Protein AF-A0A1L7RGM0-F1 (afdb_monomer)

Structure (mmCIF, N/CA/C/O backbone):
data_AF-A0A1L7RGM0-F1
#
_entry.id   AF-A0A1L7RGM0-F1
#
loop_
_atom_site.group_PDB
_atom_site.id
_atom_site.type_symbol
_atom_site.label_atom_id
_atom_site.label_alt_id
_atom_site.label_comp_id
_atom_site.label_asym_id
_atom_site.label_entity_id
_atom_site.label_seq_id
_atom_site.pdbx_PDB_ins_code
_atom_site.Cartn_x
_atom_site.Cartn_y
_atom_site.Cartn_z
_atom_site.occupancy
_atom_site.B_iso_or_equiv
_atom_site.auth_seq_id
_atom_site.auth_comp_id
_atom_site.auth_asym_id
_atom_site.auth_atom_id
_atom_site.pdbx_PDB_model_num
ATOM 1 N N . MET A 1 1 ? -17.877 -11.112 6.182 1.00 76.31 1 MET A N 1
ATOM 2 C CA . MET A 1 1 ? -16.805 -10.359 6.863 1.00 76.31 1 MET A CA 1
ATOM 3 C C . MET A 1 1 ? -17.292 -10.094 8.276 1.00 76.31 1 MET A C 1
ATOM 5 O O . MET A 1 1 ? -18.460 -9.735 8.370 1.00 76.31 1 MET A O 1
ATOM 9 N N . PRO A 1 2 ? -16.505 -10.369 9.332 1.00 84.12 2 PRO A N 1
ATOM 10 C CA . PRO A 1 2 ? -16.944 -10.123 10.705 1.00 84.12 2 PRO A CA 1
ATOM 11 C C . PRO A 1 2 ? -17.279 -8.647 10.933 1.00 84.12 2 PRO A C 1
ATOM 13 O O . PRO A 1 2 ? -16.732 -7.774 10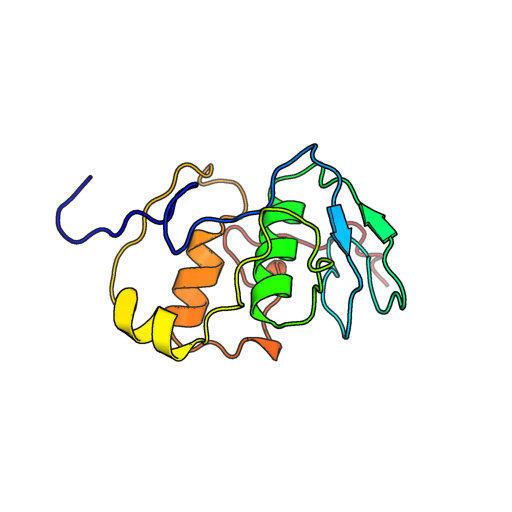.253 1.00 84.12 2 PRO A O 1
ATOM 16 N N . ASP A 1 3 ? -18.167 -8.382 11.888 1.00 86.31 3 ASP A N 1
ATOM 17 C CA . ASP A 1 3 ? -18.561 -7.021 12.244 1.00 86.31 3 ASP A CA 1
ATOM 18 C C . ASP A 1 3 ? -17.352 -6.212 12.732 1.00 86.31 3 ASP A C 1
ATOM 20 O O . ASP A 1 3 ? -16.504 -6.707 13.470 1.00 86.31 3 ASP A O 1
ATOM 24 N N . GLY A 1 4 ? -17.269 -4.953 12.297 1.00 84.62 4 GLY A N 1
ATOM 25 C CA . GLY A 1 4 ? -16.197 -4.029 12.680 1.00 84.62 4 GLY A CA 1
ATOM 26 C C . GLY A 1 4 ? -14.925 -4.097 11.826 1.00 84.62 4 GLY A C 1
ATOM 27 O O . GLY A 1 4 ? -14.149 -3.140 11.854 1.00 84.62 4 GLY A O 1
ATOM 28 N N . VAL A 1 5 ? -14.738 -5.146 11.015 1.00 95.25 5 VAL A N 1
ATOM 29 C CA . VAL A 1 5 ? -13.579 -5.258 10.116 1.00 95.25 5 VAL A CA 1
ATOM 30 C C . VAL A 1 5 ? -13.773 -4.350 8.896 1.00 95.25 5 VAL A C 1
ATOM 32 O O . VAL A 1 5 ? -14.832 -4.350 8.263 1.00 95.25 5 VAL A O 1
ATOM 35 N N . VAL A 1 6 ? -12.737 -3.600 8.515 1.00 96.62 6 VAL A N 1
ATOM 36 C CA . VAL A 1 6 ? -12.762 -2.711 7.344 1.00 96.62 6 VAL A CA 1
ATOM 37 C C . VAL A 1 6 ? -12.169 -3.404 6.123 1.00 96.62 6 VAL A C 1
ATOM 39 O O . VAL A 1 6 ? -11.031 -3.874 6.135 1.00 96.62 6 VAL A O 1
ATOM 42 N N . TYR A 1 7 ? -12.928 -3.444 5.028 1.00 96.06 7 TYR A N 1
ATOM 43 C CA . TYR A 1 7 ? -12.425 -3.953 3.755 1.00 96.06 7 TYR A CA 1
ATOM 44 C C . TYR A 1 7 ? -11.521 -2.925 3.068 1.00 96.06 7 TYR A C 1
ATOM 46 O O . TYR A 1 7 ? -11.958 -1.829 2.714 1.00 96.06 7 TYR A O 1
ATOM 54 N N . VAL A 1 8 ? -10.268 -3.315 2.829 1.00 96.50 8 VAL A N 1
ATOM 55 C CA . VAL A 1 8 ? -9.227 -2.482 2.205 1.00 96.50 8 VAL A CA 1
ATOM 56 C C . VAL A 1 8 ? -8.692 -3.099 0.912 1.00 96.50 8 VAL A C 1
ATOM 58 O O . VAL A 1 8 ? -7.600 -2.772 0.462 1.00 96.50 8 VAL A O 1
ATOM 61 N N . GLY A 1 9 ? -9.425 -4.026 0.291 1.00 94.19 9 GLY A N 1
ATOM 62 C CA . GLY A 1 9 ? -9.002 -4.658 -0.9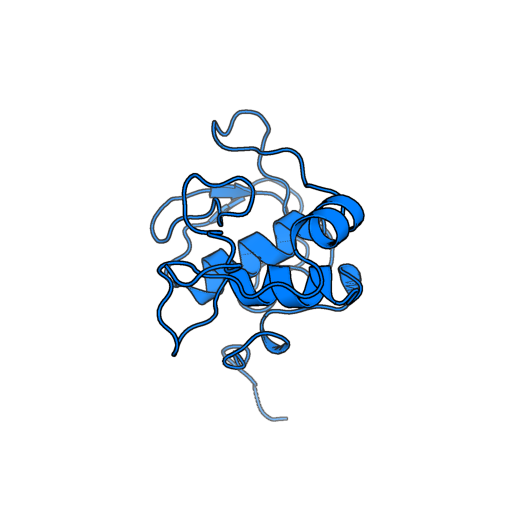61 1.00 94.19 9 GLY A CA 1
ATOM 63 C C . GLY A 1 9 ? -9.088 -3.738 -2.187 1.00 94.19 9 GLY A C 1
ATOM 64 O O . GLY A 1 9 ? -9.459 -2.562 -2.105 1.00 94.19 9 GLY A O 1
ATOM 65 N N . ARG A 1 10 ? -8.741 -4.285 -3.359 1.00 89.69 10 ARG A N 1
ATOM 66 C CA . ARG A 1 10 ? -8.750 -3.564 -4.645 1.00 89.69 10 ARG A CA 1
ATOM 67 C C . ARG A 1 10 ? -10.119 -2.920 -4.909 1.00 89.69 10 ARG A C 1
ATOM 69 O O . ARG A 1 10 ? -11.153 -3.531 -4.659 1.00 89.69 10 ARG A O 1
ATOM 76 N N . GLY A 1 11 ? -10.113 -1.680 -5.403 1.00 87.00 11 GLY A N 1
ATOM 77 C CA . GLY A 1 11 ? -11.325 -0.884 -5.647 1.00 87.00 11 GLY A CA 1
ATOM 78 C C . GLY A 1 11 ? -11.821 -0.077 -4.440 1.00 87.00 11 GLY A C 1
ATOM 79 O O . GLY A 1 11 ? -12.552 0.888 -4.633 1.00 87.00 11 GLY A O 1
ATOM 80 N N . SER A 1 12 ? -11.373 -0.389 -3.217 1.00 92.25 12 SER A N 1
ATOM 81 C CA . SER A 1 12 ? -11.680 0.422 -2.030 1.00 92.25 12 SER A CA 1
ATOM 82 C C . SER A 1 12 ? -10.882 1.736 -1.997 1.00 92.25 12 SER A C 1
ATOM 84 O O . SER A 1 12 ? -9.947 1.938 -2.785 1.00 92.25 12 SER A O 1
ATOM 86 N N . ARG A 1 13 ? -11.217 2.619 -1.045 1.00 90.81 13 ARG A N 1
ATOM 87 C CA . ARG A 1 13 ? -10.450 3.840 -0.734 1.00 90.81 13 ARG A CA 1
ATOM 88 C C . ARG A 1 13 ? -8.982 3.532 -0.412 1.00 90.81 13 ARG A C 1
ATOM 90 O O . ARG A 1 13 ? -8.108 4.279 -0.839 1.00 90.81 13 ARG A O 1
ATOM 97 N N . TRP A 1 14 ? -8.732 2.411 0.264 1.00 93.88 14 TRP A N 1
ATOM 98 C CA . TRP A 1 14 ? -7.436 2.032 0.837 1.00 93.88 14 TRP A CA 1
ATOM 99 C C . TRP A 1 14 ? -6.751 0.861 0.116 1.00 93.88 14 TRP A C 1
ATOM 101 O O . TRP A 1 14 ? -5.789 0.292 0.621 1.00 93.88 14 TRP A O 1
ATOM 111 N N . GLY A 1 15 ? -7.256 0.461 -1.051 1.00 93.44 15 GLY A N 1
ATOM 112 C CA . GLY A 1 15 ? -6.685 -0.643 -1.817 1.00 93.44 15 GLY A CA 1
ATOM 113 C C . GLY A 1 15 ? -5.369 -0.282 -2.493 1.00 93.44 15 GLY A C 1
ATOM 114 O O . GLY A 1 15 ? -5.236 0.809 -3.049 1.00 93.44 15 GLY A O 1
ATOM 115 N N . ASN A 1 16 ? -4.438 -1.238 -2.533 1.00 93.12 16 ASN A N 1
ATOM 116 C CA . ASN A 1 16 ? -3.219 -1.109 -3.323 1.00 93.12 16 ASN A CA 1
ATOM 117 C C . ASN A 1 16 ? -3.550 -0.943 -4.820 1.00 93.12 16 ASN A C 1
ATOM 119 O O . ASN A 1 16 ? -4.199 -1.793 -5.440 1.00 93.12 16 ASN A O 1
ATOM 123 N N . GLN A 1 17 ? -3.110 0.175 -5.398 1.00 89.75 17 GLN A N 1
ATOM 124 C CA . GLN A 1 17 ? -3.330 0.516 -6.806 1.00 89.75 17 GLN A CA 1
ATOM 125 C C . GLN A 1 17 ? -2.377 -0.210 -7.766 1.00 89.75 17 GLN A C 1
ATOM 127 O O . GLN A 1 17 ? -2.685 -0.339 -8.953 1.00 89.75 17 GLN A O 1
ATOM 132 N N . PHE A 1 18 ? -1.253 -0.721 -7.265 1.00 90.88 18 PHE A N 1
ATOM 133 C CA . PHE A 1 18 ? -0.243 -1.396 -8.068 1.00 90.88 18 PHE A CA 1
ATOM 134 C C . PHE A 1 18 ? -0.644 -2.855 -8.372 1.00 90.88 18 PHE A C 1
ATOM 136 O O . PHE A 1 18 ? -1.429 -3.488 -7.650 1.00 90.88 18 PHE A O 1
ATOM 143 N N . ILE A 1 19 ? -0.201 -3.363 -9.524 1.00 91.31 19 ILE A N 1
ATOM 144 C CA . ILE A 1 19 ? -0.606 -4.649 -10.107 1.00 91.31 19 ILE A CA 1
ATOM 145 C C . ILE A 1 19 ? 0.640 -5.360 -10.627 1.00 91.31 19 ILE A C 1
ATOM 147 O O . ILE A 1 19 ? 1.354 -4.812 -11.462 1.00 91.31 19 ILE A O 1
ATOM 151 N N . VAL A 1 20 ? 0.850 -6.597 -10.176 1.00 92.44 20 VAL A N 1
ATOM 152 C CA . VAL A 1 20 ? 1.901 -7.484 -10.690 1.00 92.44 20 VAL A CA 1
ATOM 153 C C . VAL A 1 20 ? 1.722 -7.687 -12.196 1.00 92.44 20 VAL A C 1
ATOM 155 O O . VAL A 1 20 ? 0.614 -7.939 -12.669 1.00 92.44 20 VAL A O 1
ATOM 158 N N . GLY A 1 21 ? 2.805 -7.557 -12.957 1.00 92.81 21 GLY A N 1
ATOM 159 C CA . GLY A 1 21 ? 2.825 -7.710 -14.412 1.00 92.81 21 GLY A CA 1
ATOM 160 C C . GLY A 1 21 ? 2.363 -6.479 -15.200 1.00 92.81 21 GLY A C 1
ATOM 161 O O . GLY A 1 21 ? 2.414 -6.502 -16.428 1.00 92.81 21 GLY A O 1
ATOM 162 N N . ARG A 1 22 ? 1.934 -5.392 -14.542 1.00 91.00 22 ARG A N 1
ATOM 163 C CA . ARG A 1 22 ? 1.614 -4.125 -15.218 1.00 91.00 22 ARG A CA 1
ATOM 164 C C . ARG A 1 22 ? 2.822 -3.196 -15.199 1.00 91.00 22 ARG A C 1
ATOM 166 O O . ARG A 1 22 ? 3.334 -2.892 -14.135 1.00 91.00 22 ARG A O 1
ATOM 173 N N . THR A 1 23 ? 3.227 -2.685 -16.356 1.00 89.50 23 THR A N 1
ATOM 174 C CA . THR A 1 23 ? 4.282 -1.667 -16.425 1.00 89.50 23 THR A CA 1
ATOM 175 C C . THR A 1 23 ? 3.768 -0.317 -15.933 1.00 89.50 23 THR A C 1
ATOM 177 O O . THR A 1 23 ? 2.708 0.136 -16.368 1.00 89.50 23 THR A O 1
ATOM 180 N N . TYR A 1 24 ? 4.544 0.317 -15.058 1.00 85.75 24 TYR A N 1
ATOM 181 C CA . TYR A 1 24 ? 4.331 1.671 -14.558 1.00 85.75 24 TYR A CA 1
ATOM 182 C C . TYR A 1 24 ? 5.511 2.549 -14.948 1.00 85.75 24 TYR A C 1
ATOM 184 O O . TYR A 1 24 ? 6.657 2.093 -14.923 1.00 85.75 24 TYR A O 1
ATOM 192 N N . MET A 1 25 ? 5.234 3.810 -15.268 1.00 84.19 25 MET A N 1
ATOM 193 C CA . MET A 1 25 ? 6.273 4.832 -15.343 1.00 84.19 25 MET A CA 1
ATOM 194 C C . MET A 1 25 ? 6.340 5.533 -13.991 1.00 84.19 25 MET A C 1
ATOM 196 O O . MET A 1 25 ? 5.339 6.063 -13.522 1.00 84.19 25 MET A O 1
ATOM 200 N N . PHE A 1 26 ? 7.501 5.577 -13.347 1.00 77.50 26 PHE A N 1
ATOM 201 C CA . PHE A 1 26 ? 7.657 6.405 -12.151 1.00 77.50 26 PHE A CA 1
ATOM 202 C C . PHE A 1 26 ? 9.055 6.994 -12.032 1.00 77.50 26 PHE A C 1
ATOM 204 O O . PHE A 1 26 ? 10.020 6.483 -12.601 1.00 77.50 26 PHE A O 1
ATOM 211 N N . SER A 1 27 ? 9.135 8.092 -11.287 1.00 75.50 27 SER A N 1
ATOM 212 C CA . SER A 1 27 ? 10.382 8.643 -10.756 1.00 75.50 27 SER A CA 1
ATOM 213 C C . SER A 1 27 ? 10.452 8.330 -9.265 1.00 75.50 27 SER A C 1
ATOM 215 O O . SER A 1 27 ? 9.416 8.388 -8.589 1.00 75.50 27 SER A O 1
ATOM 217 N N . THR A 1 28 ? 11.650 8.052 -8.746 1.00 72.31 28 THR A N 1
ATOM 218 C CA . THR A 1 28 ? 11.861 7.921 -7.301 1.00 72.31 28 THR A CA 1
ATOM 219 C C . THR A 1 28 ? 12.641 9.094 -6.730 1.00 72.31 28 THR A C 1
ATOM 221 O O . THR A 1 28 ? 13.598 9.590 -7.322 1.00 72.31 28 THR A O 1
ATOM 224 N N . PHE A 1 29 ? 12.229 9.537 -5.547 1.00 67.12 29 PHE A N 1
ATOM 225 C CA . PHE A 1 29 ? 12.950 10.518 -4.746 1.00 67.12 29 PHE A CA 1
ATOM 226 C C . PHE A 1 29 ? 13.298 9.872 -3.397 1.00 67.12 29 PHE A C 1
ATOM 228 O O . PHE A 1 29 ? 12.465 9.204 -2.793 1.00 67.12 29 PHE A O 1
ATOM 235 N N . GLY A 1 30 ? 14.535 10.031 -2.917 1.00 62.22 30 GLY A N 1
ATOM 236 C CA . GLY A 1 30 ? 14.964 9.473 -1.625 1.00 62.22 30 GLY A CA 1
ATOM 237 C C . GLY A 1 30 ? 15.403 7.998 -1.657 1.00 62.22 30 GLY A C 1
ATOM 238 O O . GLY A 1 30 ? 15.924 7.521 -2.664 1.00 62.22 30 GLY A O 1
ATOM 239 N N . ARG A 1 31 ? 15.264 7.304 -0.512 1.00 58.16 31 ARG A N 1
ATOM 240 C CA . ARG A 1 31 ? 15.691 5.900 -0.293 1.00 58.16 31 ARG A CA 1
ATOM 241 C C . ARG A 1 31 ? 14.612 4.851 -0.606 1.00 58.16 31 ARG A C 1
ATOM 243 O O . ARG A 1 31 ? 14.840 3.679 -0.342 1.00 58.16 31 ARG A O 1
ATOM 250 N N . ALA A 1 32 ? 13.440 5.245 -1.103 1.00 55.88 32 ALA A N 1
ATOM 251 C CA . ALA A 1 32 ? 12.384 4.276 -1.392 1.00 55.88 32 ALA A CA 1
ATOM 252 C C . ALA A 1 32 ? 12.778 3.323 -2.526 1.00 55.88 32 ALA A C 1
ATOM 254 O O . ALA A 1 32 ? 13.506 3.728 -3.433 1.00 55.88 32 ALA A O 1
ATOM 255 N N . LEU A 1 33 ? 12.211 2.113 -2.492 1.00 63.34 33 LEU A N 1
ATOM 256 C CA . LEU A 1 33 ? 12.470 1.006 -3.419 1.00 63.34 33 LEU A CA 1
ATOM 257 C C . LEU A 1 33 ? 13.815 0.299 -3.193 1.00 63.34 33 LEU A C 1
ATOM 259 O O . LEU A 1 33 ? 14.541 0.032 -4.148 1.00 63.34 33 LEU A O 1
ATOM 263 N N . GLU A 1 34 ? 14.167 0.022 -1.937 1.00 67.44 34 GLU A N 1
ATOM 264 C CA . GLU A 1 34 ? 15.382 -0.730 -1.600 1.00 67.44 34 GLU A CA 1
ATOM 265 C C . GLU A 1 34 ? 15.268 -2.192 -2.050 1.00 67.44 34 GLU A C 1
ATOM 267 O O . GLU A 1 34 ? 16.212 -2.707 -2.645 1.00 67.44 34 GLU A O 1
ATOM 272 N N . HIS A 1 35 ? 14.098 -2.822 -1.879 1.00 68.06 35 HIS A N 1
ATOM 273 C CA . HIS A 1 35 ? 13.847 -4.185 -2.356 1.00 68.06 35 HIS A CA 1
ATOM 274 C C . HIS A 1 35 ? 13.800 -4.248 -3.890 1.00 68.06 35 HIS A C 1
ATOM 276 O O . HIS A 1 35 ? 14.459 -5.089 -4.494 1.00 68.06 35 HIS A O 1
ATOM 282 N N . ILE A 1 36 ? 13.116 -3.303 -4.540 1.00 68.94 36 ILE A N 1
ATOM 283 C CA . ILE A 1 36 ? 13.100 -3.175 -6.007 1.00 68.94 36 ILE A CA 1
ATOM 284 C C . ILE A 1 36 ? 14.456 -2.662 -6.567 1.00 68.94 36 ILE A C 1
ATOM 286 O O . ILE A 1 36 ? 14.685 -2.674 -7.778 1.00 68.94 36 ILE A O 1
ATOM 290 N N . GLY A 1 37 ? 15.392 -2.220 -5.718 1.00 66.88 37 GLY A N 1
ATOM 291 C CA . GLY A 1 37 ? 16.722 -1.738 -6.116 1.00 66.88 37 GLY A CA 1
ATOM 292 C C . GLY A 1 37 ? 16.734 -0.384 -6.848 1.00 66.88 37 GLY A C 1
ATOM 293 O O . GLY A 1 37 ? 17.749 0.000 -7.434 1.00 66.88 37 GLY A O 1
ATOM 294 N N . PHE A 1 38 ? 15.632 0.370 -6.815 1.00 64.31 38 PHE A N 1
ATOM 295 C CA . PHE A 1 38 ? 15.420 1.618 -7.565 1.00 64.31 38 PHE A CA 1
ATOM 296 C C . PHE A 1 38 ? 15.712 2.877 -6.726 1.00 64.31 38 PHE A C 1
ATOM 298 O O . PHE A 1 38 ? 14.874 3.770 -6.562 1.00 64.31 38 PHE A O 1
ATOM 305 N N . HIS A 1 39 ? 16.936 2.988 -6.214 1.00 62.12 39 HIS A N 1
ATOM 306 C CA . HIS A 1 39 ? 17.364 4.155 -5.442 1.00 62.12 39 HIS A CA 1
ATOM 307 C C . HIS A 1 39 ? 17.748 5.342 -6.350 1.00 62.12 39 HIS A C 1
ATOM 309 O O . HIS A 1 39 ? 18.489 5.189 -7.319 1.00 62.12 39 HIS A O 1
ATOM 315 N N . GLN A 1 40 ? 17.272 6.545 -6.003 1.00 62.31 40 GLN A N 1
ATOM 316 C CA . GLN A 1 40 ? 17.737 7.834 -6.551 1.00 62.31 40 GLN A CA 1
ATOM 317 C C . GLN A 1 40 ? 17.713 7.979 -8.088 1.00 62.31 40 GLN A C 1
ATOM 319 O O . GLN A 1 40 ? 18.604 8.599 -8.676 1.00 62.31 40 GLN A O 1
ATOM 324 N N . GLN A 1 41 ? 16.686 7.458 -8.764 1.00 65.12 41 GLN A N 1
ATOM 325 C CA . GLN A 1 41 ? 16.561 7.629 -10.213 1.00 65.12 41 GLN A CA 1
ATOM 326 C C . GLN A 1 41 ? 15.748 8.877 -10.574 1.00 65.12 41 GLN A C 1
ATOM 328 O O . GLN A 1 41 ? 14.523 8.917 -10.456 1.00 65.12 41 GLN A O 1
ATOM 333 N N . ILE A 1 42 ? 16.451 9.896 -11.075 1.00 65.44 42 ILE A N 1
ATOM 334 C CA . ILE A 1 42 ? 15.836 11.116 -11.601 1.00 65.44 42 ILE A CA 1
ATOM 335 C C . ILE A 1 42 ? 15.347 10.858 -13.035 1.00 65.44 42 ILE A C 1
ATOM 337 O O . ILE A 1 42 ? 16.147 10.656 -13.949 1.00 65.44 42 ILE A O 1
ATOM 341 N N . GLY A 1 43 ? 14.027 10.915 -13.228 1.00 68.31 43 GLY A N 1
ATOM 342 C CA . GLY A 1 43 ? 13.353 10.796 -14.525 1.00 68.31 43 GLY A CA 1
ATOM 343 C C . GLY A 1 43 ? 12.485 9.532 -14.634 1.00 68.31 43 GLY A C 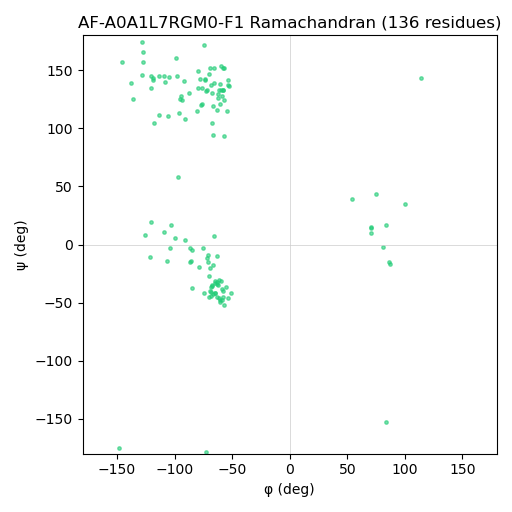1
ATOM 344 O O . GLY A 1 43 ? 12.892 8.491 -14.120 1.00 68.31 43 GLY A O 1
ATOM 345 N N . PRO A 1 44 ? 11.316 9.581 -15.312 1.00 75.94 44 PRO A N 1
ATOM 346 C CA . PRO A 1 44 ? 10.404 8.441 -15.362 1.00 75.94 44 PRO A CA 1
ATOM 347 C C . PRO A 1 44 ? 11.044 7.231 -16.047 1.00 75.94 44 PRO A C 1
ATOM 349 O O . PRO A 1 44 ? 11.488 7.326 -17.197 1.00 75.94 44 PRO A O 1
ATOM 352 N N . ARG A 1 45 ? 11.049 6.079 -15.375 1.00 80.06 45 ARG A N 1
ATOM 353 C CA . ARG A 1 45 ? 11.505 4.803 -15.939 1.00 80.06 45 ARG A CA 1
ATOM 354 C C . ARG A 1 45 ? 10.386 3.767 -15.913 1.00 80.06 45 ARG A C 1
ATOM 356 O O . ARG A 1 45 ? 9.592 3.772 -14.972 1.00 80.06 45 ARG A O 1
ATOM 363 N N . PRO A 1 46 ? 10.317 2.891 -16.931 1.00 85.56 46 PRO A N 1
ATOM 364 C CA . PRO A 1 46 ? 9.393 1.777 -16.901 1.00 85.56 46 PRO A CA 1
ATOM 365 C C . PRO A 1 46 ? 9.877 0.745 -15.884 1.00 85.56 46 PRO A C 1
ATOM 367 O O . PRO A 1 46 ? 11.040 0.341 -15.902 1.00 85.56 46 PRO A O 1
ATOM 370 N N . PHE A 1 47 ? 8.963 0.274 -15.050 1.00 86.12 47 PHE A N 1
ATOM 371 C CA . PHE A 1 47 ? 9.171 -0.880 -14.189 1.00 86.12 47 PHE A CA 1
ATOM 372 C C . PHE A 1 47 ? 7.916 -1.746 -14.198 1.00 86.12 47 PHE A C 1
ATOM 374 O O . PHE A 1 47 ? 6.791 -1.240 -14.174 1.00 86.12 47 PHE A O 1
ATOM 381 N N . THR A 1 48 ? 8.116 -3.057 -14.245 1.00 90.75 48 THR A N 1
ATOM 382 C CA . THR A 1 48 ? 7.041 -4.044 -14.199 1.00 90.75 48 THR A CA 1
ATOM 383 C C . THR A 1 48 ? 7.258 -4.887 -12.946 1.00 90.75 48 THR A C 1
ATOM 385 O O . THR A 1 48 ? 8.163 -5.719 -12.968 1.00 90.75 48 THR A O 1
ATOM 388 N N . PRO A 1 49 ? 6.469 -4.692 -11.873 1.00 90.94 49 PRO A N 1
ATOM 389 C CA . PRO A 1 49 ? 6.573 -5.508 -10.674 1.00 90.94 49 PRO A CA 1
ATOM 390 C C . PRO A 1 49 ? 6.258 -6.961 -11.025 1.00 90.94 49 PRO A C 1
ATOM 392 O O . PRO A 1 49 ? 5.268 -7.243 -11.709 1.00 90.94 49 PRO A O 1
ATOM 395 N N . THR A 1 50 ? 7.084 -7.881 -10.560 1.00 93.31 50 THR A N 1
ATOM 396 C CA . THR A 1 50 ? 6.957 -9.322 -10.799 1.00 93.31 50 THR A CA 1
ATOM 397 C C . THR A 1 50 ? 6.490 -10.065 -9.550 1.00 93.31 50 THR A C 1
ATOM 399 O O . THR A 1 50 ? 6.015 -11.195 -9.666 1.00 93.31 50 THR A O 1
ATOM 402 N N . SER A 1 51 ? 6.538 -9.417 -8.382 1.00 92.31 51 SER A N 1
ATOM 403 C CA . SER A 1 51 ? 6.188 -10.009 -7.091 1.00 92.31 51 SER A CA 1
ATOM 404 C C . SER A 1 51 ? 5.153 -9.182 -6.308 1.00 92.31 51 SER A C 1
ATOM 406 O O . SER A 1 51 ? 4.877 -8.016 -6.618 1.00 92.31 51 SER A O 1
ATOM 408 N N . ARG A 1 52 ? 4.555 -9.776 -5.261 1.00 90.94 52 ARG A N 1
ATOM 409 C CA . ARG A 1 52 ? 3.711 -9.018 -4.315 1.00 90.94 52 ARG A CA 1
ATOM 410 C C . ARG A 1 52 ? 4.524 -8.043 -3.474 1.00 90.94 52 ARG A C 1
ATOM 412 O O . ARG A 1 52 ? 4.041 -6.943 -3.217 1.00 90.94 52 ARG A O 1
ATOM 419 N N . ALA A 1 53 ? 5.740 -8.431 -3.099 1.00 91.75 53 ALA A N 1
ATOM 420 C CA . ALA A 1 53 ? 6.689 -7.568 -2.413 1.00 91.75 53 ALA A CA 1
ATOM 421 C C . ALA A 1 53 ? 6.908 -6.259 -3.190 1.00 91.75 53 ALA A C 1
ATOM 423 O O . ALA A 1 53 ? 6.741 -5.187 -2.612 1.00 91.75 53 ALA A O 1
ATOM 424 N N . ASP A 1 54 ? 7.110 -6.335 -4.510 1.00 91.25 54 ASP A N 1
ATOM 425 C CA . ASP A 1 54 ? 7.287 -5.159 -5.366 1.00 91.25 54 ASP A CA 1
ATOM 426 C C . ASP A 1 54 ? 6.093 -4.205 -5.266 1.00 91.25 54 ASP A C 1
ATOM 428 O O . ASP A 1 54 ? 6.242 -3.015 -5.001 1.00 91.25 54 ASP A O 1
ATOM 432 N N . VAL A 1 55 ? 4.868 -4.711 -5.456 1.00 92.25 55 VAL A N 1
ATOM 433 C CA . VAL A 1 55 ? 3.678 -3.845 -5.441 1.00 92.25 55 VAL A CA 1
ATOM 434 C C . VAL A 1 55 ? 3.357 -3.311 -4.046 1.00 92.25 55 VAL A C 1
ATOM 436 O O . VAL A 1 55 ? 2.738 -2.250 -3.943 1.00 92.25 55 VAL A O 1
ATOM 439 N N . VAL A 1 56 ? 3.738 -4.011 -2.974 1.00 92.94 56 VAL A N 1
ATOM 440 C CA . VAL A 1 56 ? 3.602 -3.519 -1.593 1.00 92.94 56 VAL A CA 1
ATOM 441 C C . VAL A 1 56 ? 4.645 -2.444 -1.300 1.00 92.94 56 VAL A C 1
ATOM 443 O O . VAL A 1 56 ? 4.296 -1.408 -0.734 1.00 92.94 56 VAL A O 1
ATOM 446 N N . GLU A 1 57 ? 5.884 -2.620 -1.750 1.00 89.81 57 GLU A N 1
ATOM 447 C CA . GLU A 1 57 ? 6.921 -1.600 -1.612 1.00 89.81 57 GLU A CA 1
ATOM 448 C C . GLU A 1 57 ? 6.586 -0.345 -2.430 1.00 89.81 57 GLU A C 1
ATOM 450 O O . GLU A 1 57 ? 6.685 0.772 -1.922 1.00 89.81 57 GLU A O 1
ATOM 455 N N . MET A 1 58 ? 6.074 -0.502 -3.654 1.00 89.19 58 MET A N 1
ATOM 456 C CA . MET A 1 58 ? 5.546 0.618 -4.439 1.00 89.19 58 MET A CA 1
ATOM 457 C C . MET A 1 58 ? 4.402 1.338 -3.706 1.00 89.19 58 MET A C 1
ATOM 459 O O . MET A 1 58 ? 4.316 2.567 -3.745 1.00 89.19 58 MET A O 1
ATOM 463 N N . TYR A 1 59 ? 3.529 0.600 -3.012 1.00 91.06 59 TYR A N 1
ATOM 464 C CA . TYR A 1 59 ? 2.434 1.173 -2.222 1.00 91.06 59 TYR A CA 1
ATOM 465 C C . TYR A 1 59 ? 2.934 1.982 -1.022 1.00 91.06 59 TYR A C 1
ATOM 467 O O . TYR A 1 59 ? 2.456 3.093 -0.783 1.00 91.06 59 TYR A O 1
ATOM 475 N N . LEU A 1 60 ? 3.939 1.463 -0.318 1.00 89.50 60 LEU A N 1
ATOM 476 C CA . LEU A 1 60 ? 4.640 2.173 0.746 1.00 89.50 60 LEU A CA 1
ATOM 477 C C . LEU A 1 60 ? 5.303 3.457 0.215 1.00 89.50 60 LEU A C 1
ATOM 479 O O . LEU A 1 60 ? 5.080 4.541 0.756 1.00 89.50 60 LEU A O 1
ATOM 483 N N . ALA A 1 61 ? 6.054 3.355 -0.883 1.00 86.44 61 ALA A N 1
ATOM 484 C CA . ALA A 1 61 ? 6.754 4.479 -1.503 1.00 86.44 61 ALA A CA 1
ATOM 485 C C . ALA A 1 61 ? 5.795 5.571 -2.008 1.00 86.44 61 ALA A C 1
ATOM 487 O O . ALA A 1 61 ? 6.105 6.763 -1.925 1.00 86.44 61 ALA A O 1
ATOM 488 N N . TRP A 1 62 ? 4.610 5.181 -2.491 1.00 86.50 62 TRP A N 1
ATOM 489 C CA . TRP A 1 62 ? 3.548 6.112 -2.872 1.00 86.50 62 TRP A CA 1
ATOM 490 C C . TRP A 1 62 ? 3.044 6.919 -1.670 1.00 86.50 62 TRP A C 1
ATOM 492 O O . TRP A 1 62 ? 2.950 8.141 -1.766 1.00 86.50 62 TRP A O 1
ATOM 502 N N . PHE A 1 63 ? 2.807 6.285 -0.517 1.00 86.44 63 PHE A N 1
ATOM 503 C CA . PHE A 1 63 ? 2.438 7.012 0.705 1.00 86.44 63 PHE A CA 1
ATOM 504 C C . PHE A 1 63 ? 3.541 7.935 1.223 1.00 86.44 63 PHE A C 1
ATOM 506 O O . PHE A 1 63 ? 3.245 8.997 1.768 1.00 86.44 63 PHE A O 1
ATOM 513 N N . GLN A 1 64 ? 4.806 7.561 1.034 1.00 80.62 64 GLN A N 1
ATOM 514 C CA . GLN A 1 64 ? 5.946 8.399 1.408 1.00 80.62 64 GLN A CA 1
ATOM 515 C C . GLN A 1 64 ? 6.133 9.617 0.486 1.00 80.62 64 GLN A C 1
ATOM 517 O O . GLN A 1 64 ? 6.934 10.493 0.800 1.00 80.62 64 GLN A O 1
ATOM 522 N N . GLY A 1 65 ? 5.437 9.681 -0.658 1.00 78.44 65 GLY A N 1
ATOM 523 C CA . GLY A 1 65 ? 5.701 10.677 -1.702 1.00 78.44 65 GLY A CA 1
ATOM 524 C C . GLY A 1 65 ? 7.018 10.446 -2.450 1.00 78.44 65 GLY A C 1
ATOM 525 O O . GLY A 1 65 ? 7.436 11.287 -3.243 1.00 78.44 65 GLY A O 1
ATOM 526 N N . ASN A 1 66 ? 7.651 9.295 -2.222 1.00 75.81 66 ASN A N 1
ATOM 527 C CA . ASN A 1 66 ? 8.918 8.916 -2.830 1.00 75.81 66 ASN A CA 1
ATOM 528 C C . ASN A 1 66 ? 8.733 8.269 -4.206 1.00 75.81 66 ASN A C 1
ATOM 530 O O . ASN A 1 66 ? 9.704 8.154 -4.944 1.00 75.81 66 ASN A O 1
ATOM 534 N N . LEU A 1 67 ? 7.512 7.857 -4.556 1.00 78.00 67 LEU A N 1
ATOM 535 C CA . LEU A 1 67 ? 7.153 7.324 -5.867 1.00 78.00 67 LEU A CA 1
ATOM 536 C C . LEU A 1 67 ? 6.188 8.291 -6.556 1.00 78.00 67 LEU A C 1
ATOM 538 O O . LEU A 1 67 ? 5.037 8.448 -6.140 1.00 78.00 67 LEU A O 1
ATOM 542 N N . VAL A 1 68 ? 6.661 8.930 -7.628 1.00 72.00 68 VAL A N 1
ATOM 543 C CA . VAL A 1 68 ? 5.856 9.842 -8.447 1.00 72.00 68 VAL A CA 1
ATOM 544 C C . VAL A 1 68 ? 5.501 9.157 -9.756 1.00 72.00 68 VAL A C 1
ATOM 546 O O . VAL A 1 68 ? 6.357 8.951 -10.615 1.00 72.00 68 VAL A O 1
ATOM 549 N N . VAL A 1 69 ? 4.217 8.833 -9.896 1.00 70.62 69 VAL A N 1
ATOM 550 C CA . VAL A 1 69 ? 3.612 8.352 -11.141 1.00 70.62 69 VAL A CA 1
ATOM 551 C C . VAL A 1 69 ? 3.168 9.575 -11.960 1.00 70.62 69 VAL A C 1
ATOM 553 O O . VAL A 1 69 ? 2.522 10.463 -11.392 1.00 70.62 69 VAL A O 1
ATOM 556 N N . PRO A 1 70 ? 3.505 9.687 -13.257 1.00 64.81 70 PRO A N 1
ATOM 557 C CA . PRO A 1 70 ? 3.046 10.784 -14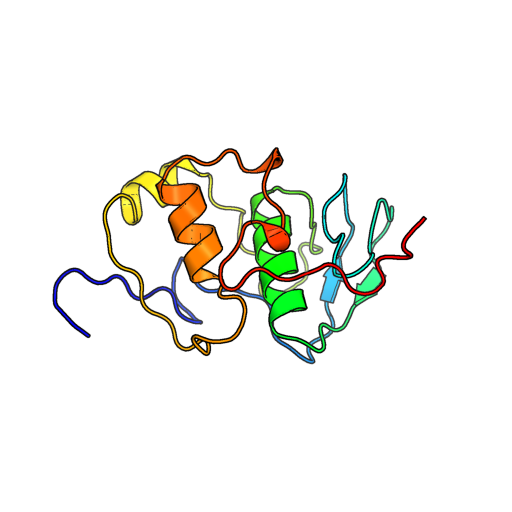.100 1.00 64.81 70 PRO A CA 1
ATOM 558 C C . PRO A 1 70 ? 1.517 10.947 -14.096 1.00 64.81 70 PRO A C 1
ATOM 560 O O . PRO A 1 70 ? 0.764 9.979 -14.132 1.00 64.81 70 PRO A O 1
ATOM 563 N N . LEU A 1 71 ? 1.044 12.197 -14.115 1.00 59.06 71 LEU A N 1
ATOM 564 C CA . LEU A 1 71 ? -0.382 12.550 -13.983 1.00 59.06 71 LEU A CA 1
ATOM 565 C C . LEU A 1 71 ? -1.294 12.033 -15.116 1.00 59.06 71 LEU A C 1
ATOM 567 O O . LEU A 1 71 ? -2.512 12.142 -15.014 1.00 59.06 71 LEU A O 1
ATOM 571 N N . TYR A 1 72 ? -0.731 11.506 -16.206 1.00 59.56 72 TYR A N 1
ATOM 572 C CA . TYR A 1 72 ? -1.492 10.888 -17.298 1.00 59.56 72 TYR A CA 1
ATOM 573 C C . TYR A 1 72 ? -1.791 9.401 -17.063 1.00 59.56 72 TYR A C 1
ATOM 575 O O . TYR A 1 72 ? -2.483 8.784 -17.873 1.00 59.56 72 TYR A O 1
ATOM 583 N N . GLU A 1 73 ? -1.305 8.808 -15.971 1.00 60.34 73 GLU A N 1
ATOM 584 C CA . GLU A 1 73 ? -1.676 7.446 -15.605 1.00 60.34 73 GLU A CA 1
ATOM 585 C C . GLU A 1 73 ? -3.098 7.446 -15.006 1.00 60.34 73 GLU A C 1
ATOM 587 O O . GLU A 1 73 ? -3.331 8.087 -13.978 1.00 60.34 73 GLU A O 1
ATOM 592 N N . PRO A 1 74 ? -4.065 6.703 -15.582 1.00 56.06 74 PRO A N 1
ATOM 593 C CA . PRO A 1 74 ? -5.492 6.768 -15.221 1.00 56.06 74 PRO A CA 1
ATOM 594 C C . PRO A 1 74 ? -5.834 6.282 -13.798 1.00 56.06 74 PRO A C 1
ATOM 596 O O . PRO A 1 74 ? -7.004 6.165 -13.438 1.00 56.06 74 PRO A O 1
ATOM 599 N N . TYR A 1 75 ? -4.822 5.995 -12.981 1.00 55.75 75 TYR A N 1
ATOM 600 C CA . TYR A 1 75 ? -4.938 5.497 -11.616 1.00 55.75 75 TYR A CA 1
ATOM 601 C C . TYR A 1 75 ? -4.182 6.359 -10.600 1.00 55.75 75 TYR A C 1
ATOM 603 O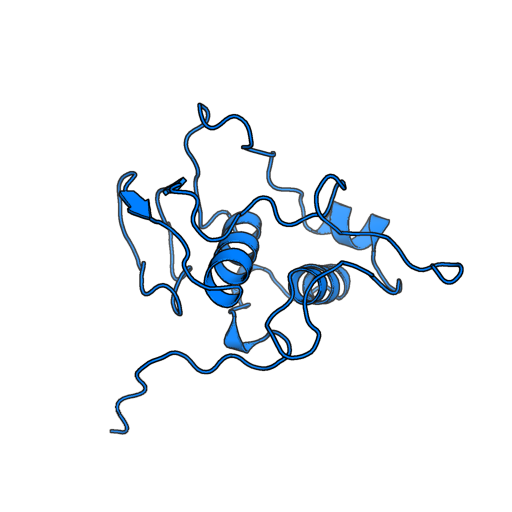 O . TYR A 1 75 ? -4.102 5.951 -9.446 1.00 55.75 75 TYR A O 1
ATOM 611 N N . SER A 1 76 ? -3.650 7.532 -10.979 1.00 61.12 76 SER A N 1
ATOM 612 C CA . SER A 1 76 ? -2.961 8.413 -10.030 1.00 61.12 76 SER A CA 1
ATOM 613 C C . SER A 1 76 ? -3.954 8.956 -8.995 1.00 61.12 76 SER A C 1
ATOM 615 O O . SER A 1 76 ? -4.653 9.948 -9.220 1.00 61.12 76 SER A O 1
ATOM 617 N N . ARG A 1 77 ? -4.051 8.288 -7.847 1.00 67.19 77 ARG A N 1
ATOM 618 C CA . ARG A 1 77 ? -4.768 8.824 -6.693 1.00 67.19 77 ARG A CA 1
ATOM 619 C C . ARG A 1 77 ? -3.889 9.867 -6.010 1.00 67.19 77 ARG A C 1
ATOM 621 O O . ARG A 1 77 ? -2.672 9.700 -5.910 1.00 67.19 77 ARG A O 1
ATOM 628 N N . THR A 1 78 ? -4.510 10.932 -5.513 1.00 75.06 78 THR A N 1
ATOM 629 C CA . THR A 1 78 ? -3.858 11.838 -4.565 1.00 75.06 78 THR A CA 1
ATOM 630 C C . THR A 1 78 ? -3.412 11.042 -3.347 1.00 75.06 78 THR A C 1
ATOM 632 O O . THR A 1 78 ? -4.189 10.247 -2.818 1.00 75.06 78 THR A O 1
ATOM 635 N N . ILE A 1 79 ? -2.168 11.254 -2.914 1.00 80.12 79 ILE A N 1
ATOM 636 C CA . ILE A 1 79 ? -1.608 10.587 -1.737 1.00 80.12 79 ILE A CA 1
ATOM 637 C C . ILE A 1 79 ? -2.425 11.024 -0.510 1.00 80.12 79 ILE A C 1
ATOM 639 O O . ILE A 1 79 ? -2.448 12.220 -0.192 1.00 80.12 79 ILE A O 1
ATOM 643 N N . PRO A 1 80 ? -3.135 10.109 0.175 1.00 81.88 80 PRO A N 1
ATOM 644 C CA . PRO A 1 80 ? -3.852 10.448 1.393 1.00 81.88 80 PRO A CA 1
ATOM 645 C C . PRO A 1 80 ? -2.863 10.837 2.489 1.00 81.88 80 PRO A C 1
ATOM 647 O O . PRO A 1 80 ? -1.844 10.176 2.673 1.00 81.88 80 PRO A O 1
ATOM 650 N N . ARG A 1 81 ? -3.186 11.880 3.257 1.00 85.75 81 ARG A N 1
ATOM 651 C CA . ARG A 1 81 ? -2.412 12.202 4.458 1.00 85.75 81 ARG A CA 1
ATOM 652 C C . ARG A 1 81 ? -2.626 11.141 5.543 1.00 85.75 81 ARG A C 1
ATOM 654 O O . ARG A 1 81 ? -3.700 10.537 5.605 1.00 85.75 81 ARG A O 1
ATOM 661 N N . GLN A 1 82 ? -1.632 10.945 6.408 1.00 89.19 82 GLN A N 1
ATOM 662 C CA . GLN A 1 82 ? -1.675 9.932 7.468 1.00 89.19 82 GLN A CA 1
ATOM 663 C C . GLN A 1 82 ? -2.847 10.144 8.440 1.00 89.19 82 GLN A C 1
ATOM 665 O O . GLN A 1 82 ? -3.435 9.167 8.900 1.00 89.19 82 GLN A O 1
ATOM 670 N N . GLU A 1 83 ? -3.270 11.388 8.677 1.00 91.50 83 GLU A N 1
ATOM 671 C CA . GLU A 1 83 ? -4.401 11.691 9.563 1.00 91.50 83 GLU A CA 1
ATOM 672 C C . GLU A 1 83 ? -5.718 11.105 9.026 1.00 91.50 83 GLU A C 1
ATOM 674 O O . GLU A 1 83 ? -6.561 10.660 9.801 1.00 91.50 83 GLU A O 1
ATOM 679 N N . ASN A 1 84 ? -5.878 11.022 7.697 1.00 92.56 84 ASN A N 1
ATOM 680 C CA . ASN A 1 84 ? -7.049 10.386 7.085 1.00 92.56 84 ASN A CA 1
ATOM 681 C C . ASN A 1 84 ? -7.065 8.871 7.332 1.00 92.56 84 ASN A C 1
ATOM 683 O O . ASN A 1 84 ? -8.132 8.282 7.471 1.00 92.56 84 ASN A O 1
ATOM 687 N N . ILE A 1 85 ? -5.888 8.239 7.355 1.00 93.75 85 ILE A N 1
ATOM 688 C CA . ILE A 1 85 ? -5.748 6.804 7.628 1.00 93.75 85 ILE A CA 1
ATOM 689 C C . ILE A 1 85 ? -6.072 6.541 9.096 1.00 93.75 85 ILE A C 1
ATOM 691 O O . ILE A 1 85 ? -6.832 5.630 9.403 1.00 93.75 85 ILE A O 1
ATOM 695 N N . GLN A 1 86 ? -5.537 7.362 9.999 1.00 95.25 86 GLN A N 1
ATOM 696 C CA . GLN A 1 86 ? -5.805 7.257 11.431 1.00 95.25 86 GLN A CA 1
ATOM 697 C C . GLN A 1 86 ? -7.293 7.434 11.741 1.00 95.25 86 GLN A C 1
ATOM 699 O O . GLN A 1 86 ? -7.866 6.601 12.439 1.00 95.25 86 GLN A O 1
ATOM 704 N N . ALA A 1 87 ? -7.932 8.461 11.177 1.00 95.62 87 ALA A N 1
ATOM 705 C CA . ALA A 1 87 ? -9.357 8.712 11.382 1.00 95.62 87 ALA A CA 1
ATOM 706 C C . ALA A 1 87 ? -10.235 7.523 10.953 1.00 95.62 87 ALA A C 1
ATOM 708 O O . ALA A 1 87 ? -11.199 7.181 11.639 1.00 95.62 87 ALA A O 1
ATOM 709 N N . ASP A 1 88 ? -9.890 6.875 9.839 1.00 95.19 88 ASP A N 1
ATOM 710 C CA . ASP A 1 88 ? -10.684 5.779 9.292 1.00 95.19 88 ASP A CA 1
ATOM 711 C C . ASP A 1 88 ? -10.348 4.419 9.917 1.00 95.19 88 ASP A C 1
ATOM 713 O O . ASP A 1 88 ? -11.255 3.604 10.086 1.00 95.19 88 ASP A O 1
ATOM 717 N N . LEU A 1 89 ? -9.076 4.142 10.225 1.00 96.88 89 LEU A N 1
ATOM 718 C CA . LEU A 1 89 ? -8.564 2.780 10.444 1.00 96.88 89 LEU A CA 1
ATOM 719 C C . LEU A 1 89 ? -7.943 2.535 11.828 1.00 96.88 89 LEU A C 1
ATOM 721 O O . LEU A 1 89 ? -7.679 1.381 12.164 1.00 96.88 89 LEU A O 1
ATOM 725 N N . MET A 1 90 ? -7.699 3.569 12.641 1.00 96.12 90 MET A N 1
ATOM 726 C CA . MET A 1 90 ? -7.087 3.388 13.963 1.00 96.12 90 MET A CA 1
ATOM 727 C C . MET A 1 90 ?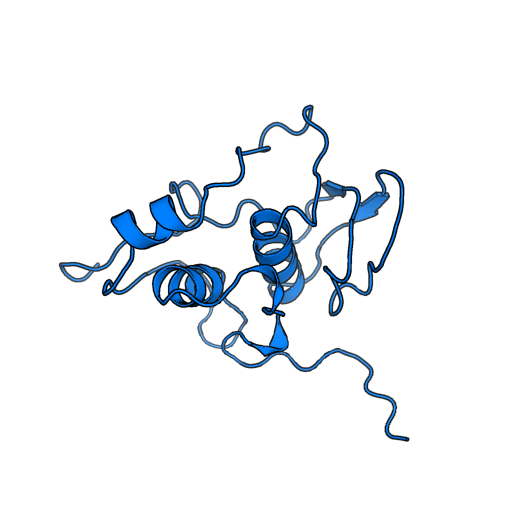 -7.937 2.462 14.845 1.00 96.12 90 MET A C 1
ATOM 729 O O . MET A 1 90 ? -9.136 2.675 15.017 1.00 96.12 90 MET A O 1
ATOM 733 N N . GLY A 1 91 ? -7.298 1.428 15.401 1.00 93.69 91 GLY A N 1
ATOM 734 C CA . GLY A 1 91 ? -7.945 0.446 16.275 1.00 93.69 91 GLY A CA 1
ATOM 735 C C . GLY A 1 91 ? -8.913 -0.509 15.569 1.00 93.69 91 GLY A C 1
ATOM 736 O O . GLY A 1 91 ? -9.715 -1.146 16.248 1.00 93.69 91 GLY A O 1
ATOM 737 N N . ARG A 1 92 ? -8.875 -0.599 14.232 1.00 95.19 92 ARG A N 1
ATOM 738 C CA . ARG A 1 92 ? -9.737 -1.495 13.452 1.00 95.19 92 ARG A CA 1
ATOM 739 C C . ARG A 1 92 ? -8.957 -2.655 12.857 1.00 95.19 92 ARG A C 1
ATOM 741 O O . ARG A 1 92 ? -7.842 -2.478 12.369 1.00 95.19 92 ARG A O 1
ATOM 748 N N . ASP A 1 93 ? -9.617 -3.801 12.786 1.00 95.75 93 ASP A N 1
ATOM 749 C CA . ASP A 1 93 ? -9.151 -4.918 11.978 1.00 95.75 93 ASP A CA 1
ATOM 750 C C . ASP A 1 93 ? -9.383 -4.625 10.492 1.00 95.75 93 ASP A C 1
ATOM 752 O O . ASP A 1 93 ? -10.412 -4.062 10.099 1.00 95.75 93 ASP A O 1
ATOM 756 N N . LEU A 1 94 ? -8.432 -5.026 9.650 1.00 96.19 94 LEU A N 1
ATOM 757 C CA . LEU A 1 94 ? -8.494 -4.837 8.203 1.00 96.19 94 LEU A CA 1
ATOM 758 C C . LEU A 1 94 ? -8.608 -6.192 7.502 1.00 96.19 94 LEU A C 1
ATOM 760 O O . LEU A 1 94 ? -7.976 -7.160 7.918 1.00 96.19 94 LEU A O 1
ATOM 764 N N . ALA A 1 95 ? -9.351 -6.259 6.394 1.00 95.38 95 ALA A N 1
ATOM 765 C CA . ALA A 1 95 ? -9.284 -7.414 5.499 1.00 95.38 95 ALA A CA 1
ATOM 766 C C . ALA A 1 95 ? -9.049 -7.026 4.044 1.00 95.38 95 ALA A C 1
ATOM 768 O O . ALA A 1 95 ? -9.561 -6.029 3.523 1.00 95.38 95 ALA A O 1
ATOM 769 N N . CYS A 1 96 ? -8.307 -7.890 3.367 1.00 95.00 96 CYS A N 1
ATOM 770 C CA . CYS A 1 96 ? -8.091 -7.863 1.935 1.00 95.00 96 CYS A CA 1
ATOM 771 C C . CYS A 1 96 ? -7.902 -9.296 1.416 1.00 95.00 96 CYS A C 1
ATOM 773 O O . CYS A 1 96 ? -8.053 -10.255 2.165 1.00 95.00 96 CYS A O 1
ATOM 775 N N . TRP A 1 97 ? -7.592 -9.432 0.128 1.00 93.00 97 TRP A N 1
ATOM 776 C CA . TRP A 1 97 ? -7.416 -10.725 -0.539 1.00 93.00 97 TRP A CA 1
ATOM 777 C C . TRP A 1 97 ? -5.944 -11.100 -0.767 1.00 93.00 97 TRP A C 1
ATOM 779 O O . TRP A 1 97 ? -5.656 -11.947 -1.611 1.00 93.00 97 TRP A O 1
ATOM 789 N N . CYS A 1 98 ? -5.003 -10.445 -0.081 1.00 91.06 98 CYS A N 1
ATOM 790 C CA . CYS A 1 98 ? -3.602 -10.855 -0.141 1.00 91.06 98 CYS A CA 1
ATOM 791 C C . CYS A 1 98 ? -3.400 -12.201 0.582 1.00 91.06 98 CYS A C 1
ATOM 793 O O . CYS A 1 98 ? -4.102 -12.464 1.562 1.00 91.06 98 CYS A O 1
ATOM 795 N N . PRO A 1 99 ? -2.463 -13.047 0.117 1.00 89.75 99 PRO A N 1
ATOM 796 C CA . PRO A 1 99 ? -2.000 -14.206 0.879 1.00 89.75 99 PRO A CA 1
ATOM 797 C C . PRO A 1 99 ? -1.449 -13.781 2.246 1.00 89.75 99 PRO A C 1
ATOM 799 O O . PRO A 1 99 ? -0.980 -12.655 2.395 1.00 89.75 99 PRO A O 1
ATOM 802 N N . LEU A 1 100 ? -1.525 -14.669 3.240 1.00 87.19 100 LEU A N 1
ATOM 803 C CA . LEU A 1 100 ? -1.085 -14.384 4.616 1.00 87.19 100 LEU A CA 1
ATOM 804 C C . LEU A 1 100 ? 0.413 -14.648 4.844 1.00 87.19 100 LEU A C 1
ATOM 806 O O . LEU A 1 100 ? 0.966 -14.227 5.854 1.00 87.19 100 LEU A O 1
ATOM 810 N N . ASP A 1 101 ? 1.044 -15.371 3.926 1.00 87.75 101 ASP A N 1
ATOM 811 C CA . ASP A 1 101 ? 2.453 -15.766 3.916 1.00 87.75 101 ASP A CA 1
ATOM 812 C C . ASP A 1 101 ? 3.318 -14.878 3.008 1.00 87.75 101 ASP A C 1
ATOM 814 O O . ASP A 1 101 ? 4.511 -15.121 2.849 1.00 87.75 101 ASP A O 1
ATOM 818 N N . GLU A 1 102 ? 2.731 -13.823 2.445 1.00 88.75 102 GLU A N 1
ATOM 819 C CA . GLU A 1 102 ? 3.405 -12.828 1.619 1.00 88.75 102 GLU A CA 1
ATOM 820 C C . GLU A 1 102 ? 3.114 -11.416 2.149 1.00 88.75 102 GLU A C 1
ATOM 822 O O . GLU A 1 102 ? 2.088 -11.205 2.803 1.00 88.75 102 GLU A O 1
ATOM 827 N N . PRO A 1 103 ? 3.974 -10.424 1.853 1.00 90.56 103 PRO A N 1
ATOM 828 C CA . PRO A 1 103 ? 3.764 -9.043 2.273 1.00 90.56 103 PRO A CA 1
ATOM 829 C C . PRO A 1 103 ? 2.396 -8.523 1.861 1.00 90.56 103 PRO A C 1
ATOM 831 O O . PRO A 1 103 ? 1.958 -8.695 0.715 1.00 90.56 103 PRO A O 1
ATOM 834 N N . CYS A 1 104 ? 1.740 -7.824 2.782 1.00 93.62 104 CYS A N 1
ATOM 835 C CA . CYS A 1 104 ? 0.400 -7.318 2.566 1.00 93.62 104 CYS A CA 1
ATOM 836 C C . CYS A 1 104 ? 0.352 -5.789 2.654 1.00 93.62 104 CYS A C 1
ATOM 838 O O . CYS A 1 104 ? 0.964 -5.144 3.503 1.00 93.62 104 CYS A O 1
ATOM 840 N N . HIS A 1 105 ? -0.444 -5.162 1.784 1.00 94.31 105 HIS A N 1
ATOM 841 C CA . HIS A 1 105 ? -0.644 -3.712 1.841 1.00 94.31 105 HIS A CA 1
ATOM 842 C C . HIS A 1 105 ? -1.454 -3.280 3.072 1.00 94.31 105 HIS A C 1
ATOM 844 O O . HIS A 1 105 ? -1.405 -2.111 3.451 1.00 94.31 105 HIS A O 1
ATOM 850 N N . ALA A 1 106 ? -2.206 -4.200 3.689 1.00 95.19 106 ALA A N 1
ATOM 851 C CA . ALA A 1 106 ? -2.908 -3.935 4.939 1.00 95.19 106 ALA A CA 1
ATOM 852 C C . ALA A 1 106 ? -1.925 -3.671 6.090 1.00 95.19 106 ALA A C 1
ATOM 854 O O . ALA A 1 106 ? -2.226 -2.834 6.935 1.00 95.19 106 ALA A O 1
ATOM 855 N N . ASP A 1 107 ? -0.732 -4.273 6.080 1.00 93.06 107 ASP A N 1
ATOM 856 C CA . ASP A 1 107 ? 0.285 -4.027 7.109 1.00 93.06 107 ASP A CA 1
ATOM 857 C C . ASP A 1 107 ? 0.837 -2.604 7.036 1.00 93.06 107 ASP A C 1
ATOM 859 O O . ASP A 1 107 ? 1.046 -1.964 8.068 1.00 93.06 107 ASP A O 1
ATOM 863 N N . VAL A 1 108 ? 0.974 -2.057 5.821 1.00 93.19 108 VAL A N 1
ATOM 864 C CA . VAL A 1 108 ? 1.291 -0.633 5.621 1.00 93.19 108 VAL A CA 1
ATOM 865 C C . VAL A 1 108 ? 0.219 0.237 6.280 1.00 93.19 108 VAL A C 1
ATOM 867 O O . VAL A 1 108 ? 0.537 1.154 7.032 1.00 93.19 108 VAL A O 1
ATOM 870 N N . LEU A 1 109 ? -1.061 -0.057 6.040 1.00 95.06 109 LEU A N 1
ATOM 871 C CA . LEU A 1 109 ? -2.169 0.717 6.607 1.00 95.06 109 LEU A CA 1
ATOM 872 C C . LEU A 1 109 ? -2.239 0.605 8.134 1.00 95.06 109 LEU A C 1
ATOM 874 O O . LEU A 1 109 ? -2.444 1.622 8.792 1.00 95.06 109 LEU A O 1
ATOM 878 N N . LEU A 1 110 ? -2.040 -0.592 8.694 1.00 94.44 110 LEU A N 1
ATOM 879 C CA . LEU A 1 110 ? -2.006 -0.821 10.141 1.00 94.44 110 LEU A CA 1
ATOM 880 C C . LEU A 1 110 ? -0.869 -0.033 10.800 1.00 94.44 110 LEU A C 1
ATOM 882 O O . LEU A 1 110 ? -1.093 0.661 11.791 1.00 94.44 110 LEU A O 1
ATOM 886 N N . ALA A 1 111 ? 0.331 -0.077 10.219 1.00 92.19 111 ALA A N 1
ATOM 887 C CA . ALA A 1 111 ? 1.478 0.691 10.689 1.00 92.19 111 ALA A CA 1
ATOM 888 C C . ALA A 1 111 ? 1.200 2.204 10.699 1.00 92.19 111 ALA A C 1
ATOM 890 O O . ALA A 1 111 ? 1.476 2.887 11.690 1.00 92.19 111 ALA A O 1
ATOM 891 N N . LEU A 1 112 ? 0.605 2.726 9.624 1.00 92.44 112 LEU A N 1
ATOM 892 C CA . LEU A 1 112 ? 0.267 4.145 9.511 1.00 92.44 112 LEU A CA 1
ATOM 893 C C . LEU A 1 112 ? -0.859 4.557 10.460 1.00 92.44 112 LEU A C 1
ATOM 895 O O . LEU A 1 112 ? -0.768 5.619 11.085 1.00 92.44 112 LEU A O 1
ATOM 899 N N . ALA A 1 113 ? -1.876 3.710 10.620 1.00 94.94 113 ALA A N 1
ATOM 900 C CA . ALA A 1 113 ? -2.960 3.909 11.575 1.00 94.94 113 ALA A CA 1
ATOM 901 C C . ALA A 1 113 ? -2.450 3.914 13.027 1.00 94.94 113 ALA A C 1
ATOM 903 O O . ALA A 1 113 ? -2.937 4.695 13.841 1.00 94.94 113 ALA A O 1
ATOM 904 N N . ALA A 1 114 ? -1.422 3.114 13.332 1.00 92.75 114 ALA A N 1
ATOM 905 C CA . ALA A 1 114 ? -0.732 3.102 14.622 1.00 92.75 114 ALA A CA 1
ATOM 906 C C . ALA A 1 114 ? 0.226 4.294 14.832 1.00 92.75 114 ALA A C 1
ATOM 908 O O . ALA A 1 114 ? 0.818 4.424 15.901 1.00 92.75 114 ALA A O 1
ATOM 909 N N . GLY A 1 115 ? 0.390 5.172 13.835 1.00 90.50 115 GLY A N 1
ATOM 910 C CA . GLY A 1 115 ? 1.224 6.370 13.949 1.00 90.50 115 GLY A CA 1
ATOM 911 C C . GLY A 1 115 ? 2.714 6.144 13.695 1.00 90.50 115 GLY A C 1
ATOM 912 O O . GLY A 1 115 ? 3.513 7.011 14.047 1.00 90.50 115 GLY A O 1
ATOM 913 N N . LYS A 1 116 ? 3.116 5.025 13.070 1.00 88.06 116 LYS A N 1
ATOM 914 C CA . LYS A 1 116 ? 4.505 4.885 12.609 1.00 88.06 116 LYS A CA 1
ATOM 915 C C . LYS A 1 116 ? 4.822 6.002 11.597 1.00 88.06 116 LYS A C 1
ATOM 917 O O . LYS A 1 116 ? 4.007 6.243 10.699 1.00 88.06 116 LYS A O 1
ATOM 922 N N . PRO A 1 117 ? 5.961 6.706 11.728 1.00 80.69 117 PRO A N 1
ATOM 923 C CA . PRO A 1 117 ? 6.311 7.765 10.796 1.00 80.69 117 PRO A CA 1
ATOM 924 C C . PRO A 1 117 ? 6.620 7.196 9.409 1.00 80.69 117 PRO A C 1
ATOM 926 O O . PRO A 1 117 ? 7.438 6.291 9.260 1.00 80.69 117 PRO A O 1
ATOM 929 N N . LEU A 1 118 ? 5.997 7.781 8.382 1.00 72.81 118 LEU A N 1
ATOM 930 C CA . LEU A 1 118 ? 6.136 7.359 6.984 1.00 72.81 118 LEU A CA 1
ATOM 931 C C . LEU A 1 118 ? 7.594 7.228 6.529 1.00 72.81 118 LEU A C 1
ATOM 933 O O . LEU A 1 118 ? 7.936 6.274 5.840 1.00 72.81 118 LEU A O 1
ATOM 937 N N . TYR A 1 119 ? 8.455 8.171 6.917 1.00 73.56 119 TYR A N 1
ATOM 938 C CA . TYR A 1 119 ? 9.831 8.264 6.423 1.00 73.56 119 TYR A CA 1
ATOM 939 C C . TYR A 1 119 ? 10.770 7.161 6.935 1.00 73.56 119 TYR A C 1
ATOM 941 O O . TYR A 1 119 ? 11.867 7.024 6.400 1.00 73.56 119 TYR A O 1
ATOM 949 N N . SER A 1 120 ? 10.391 6.415 7.978 1.00 75.25 120 SER A N 1
ATOM 950 C CA . SER A 1 120 ? 11.258 5.405 8.598 1.00 75.25 120 SER A CA 1
ATOM 951 C C . SER A 1 120 ? 10.889 3.971 8.234 1.00 75.25 120 SER A C 1
ATOM 953 O O . SER A 1 120 ? 11.550 3.060 8.713 1.00 75.25 120 SER A O 1
ATOM 955 N N . MET A 1 121 ? 9.817 3.763 7.467 1.00 84.38 121 MET A N 1
ATOM 956 C CA . MET A 1 121 ? 9.336 2.427 7.125 1.00 84.38 121 MET A CA 1
ATOM 957 C C . MET A 1 121 ? 9.939 1.923 5.813 1.00 84.38 121 MET A C 1
ATOM 959 O O . MET A 1 121 ? 10.025 2.657 4.825 1.00 84.38 121 MET A O 1
ATOM 963 N N . THR A 1 122 ? 10.262 0.638 5.800 1.00 85.12 122 THR A N 1
ATOM 964 C CA . THR A 1 122 ? 10.701 -0.152 4.649 1.00 85.12 122 THR A CA 1
ATOM 965 C C . THR A 1 122 ? 9.858 -1.424 4.537 1.00 85.12 122 THR A C 1
ATOM 967 O O . THR A 1 122 ? 9.039 -1.721 5.409 1.00 85.12 122 THR A O 1
ATOM 970 N N . LEU A 1 123 ? 10.048 -2.195 3.465 1.00 84.12 123 LEU A N 1
ATOM 971 C CA . LEU A 1 123 ? 9.390 -3.494 3.309 1.00 84.12 123 LEU A CA 1
ATOM 972 C C . LEU A 1 123 ? 9.785 -4.486 4.424 1.00 84.12 123 LEU A C 1
ATOM 974 O O . LEU A 1 123 ? 8.958 -5.294 4.835 1.00 84.12 123 LEU A O 1
ATOM 978 N N . ALA A 1 124 ? 11.004 -4.372 4.965 1.00 83.06 124 ALA A N 1
ATOM 979 C CA . ALA A 1 124 ? 11.494 -5.201 6.068 1.00 83.06 124 ALA A CA 1
ATOM 980 C C . ALA A 1 124 ? 10.751 -4.953 7.399 1.00 83.06 124 ALA A C 1
ATOM 982 O O . ALA A 1 124 ? 10.791 -5.791 8.295 1.00 83.06 124 ALA A O 1
ATOM 983 N N . ASP A 1 125 ? 10.038 -3.828 7.529 1.00 83.00 125 ASP A N 1
ATOM 984 C CA . ASP A 1 125 ? 9.220 -3.514 8.708 1.00 83.00 125 ASP A CA 1
ATOM 985 C C . ASP A 1 125 ? 7.802 -4.115 8.652 1.00 83.00 125 ASP A C 1
ATOM 987 O O . ASP A 1 125 ? 7.023 -3.939 9.600 1.00 83.00 125 ASP A O 1
ATOM 991 N N . LEU A 1 126 ? 7.433 -4.753 7.534 1.00 82.25 126 LEU A N 1
ATOM 992 C CA . LEU A 1 126 ? 6.109 -5.330 7.297 1.00 82.25 126 LEU A CA 1
ATOM 993 C C . LEU A 1 126 ? 6.100 -6.836 7.573 1.00 82.25 126 LEU A C 1
ATOM 995 O O . LEU A 1 126 ? 7.142 -7.480 7.618 1.00 82.25 126 LEU A O 1
ATOM 999 N N . SER A 1 127 ? 4.906 -7.388 7.787 1.00 76.00 127 SER A N 1
ATOM 1000 C CA . SER A 1 127 ? 4.714 -8.819 8.009 1.00 76.00 127 SER A CA 1
ATOM 1001 C C . SER A 1 127 ? 4.277 -9.518 6.712 1.00 76.00 127 SER A C 1
ATOM 1003 O O . SER A 1 127 ? 3.500 -8.946 5.952 1.00 76.00 127 SER A O 1
ATOM 1005 N N . PRO A 1 128 ? 4.713 -10.765 6.470 1.00 78.06 128 PRO A N 1
ATOM 1006 C CA . PRO A 1 128 ? 5.938 -11.340 7.021 1.00 78.06 128 PRO A CA 1
ATOM 1007 C C . PRO A 1 128 ? 7.157 -10.491 6.625 1.00 78.06 128 PRO A C 1
ATOM 1009 O O . PRO A 1 128 ? 7.144 -9.834 5.584 1.00 78.06 128 PRO A O 1
ATOM 1012 N N . VAL A 1 129 ? 8.197 -10.507 7.465 1.00 71.69 129 VAL A N 1
ATOM 1013 C CA . VAL A 1 129 ? 9.439 -9.760 7.213 1.00 71.69 129 VAL A CA 1
ATOM 1014 C C . VAL A 1 129 ? 10.018 -10.186 5.869 1.00 71.69 129 VAL A C 1
ATOM 1016 O O . VAL A 1 129 ? 10.256 -11.372 5.640 1.00 71.69 129 VAL A O 1
ATOM 1019 N N . VAL A 1 130 ? 10.245 -9.212 4.988 1.00 67.81 130 VAL A N 1
ATOM 1020 C CA . VAL A 1 130 ? 10.942 -9.427 3.717 1.00 67.81 130 VAL A CA 1
ATOM 1021 C C . VAL A 1 130 ? 12.399 -9.060 3.901 1.00 67.81 130 VAL A C 1
ATOM 1023 O O . VAL A 1 130 ? 12.727 -7.890 4.095 1.00 67.81 130 VAL A O 1
ATOM 1026 N N . GLU A 1 131 ? 13.272 -10.055 3.817 1.00 63.69 131 GLU A N 1
ATOM 1027 C CA . GLU A 1 131 ? 14.711 -9.824 3.730 1.00 63.69 131 GLU A CA 1
ATOM 1028 C C . GLU A 1 131 ? 15.043 -9.182 2.367 1.00 63.69 131 GLU A C 1
ATOM 1030 O O . GLU A 1 131 ? 14.494 -9.602 1.341 1.00 63.6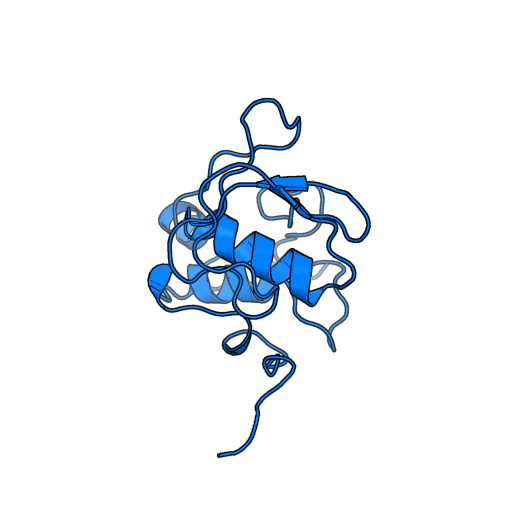9 131 GLU A O 1
ATOM 1035 N N . PRO A 1 132 ? 15.925 -8.170 2.305 1.00 55.94 132 PRO A N 1
ATOM 1036 C CA . PRO A 1 132 ? 16.387 -7.631 1.032 1.00 55.94 132 PRO A CA 1
ATOM 1037 C C . PRO A 1 132 ? 17.135 -8.720 0.248 1.00 55.94 132 PRO A C 1
ATOM 1039 O O . PRO A 1 132 ? 18.032 -9.382 0.776 1.00 55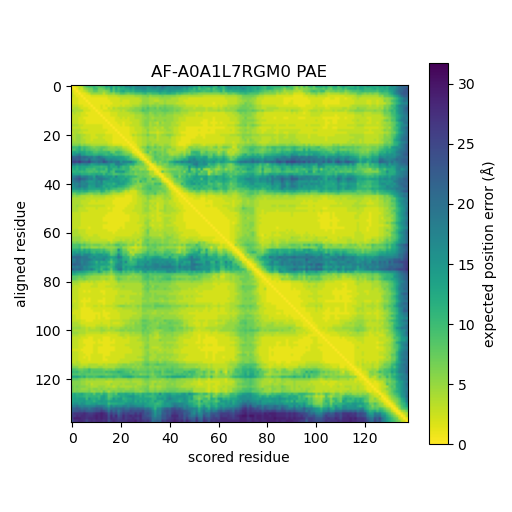.94 132 PRO A O 1
ATOM 1042 N N . GLU A 1 133 ? 16.780 -8.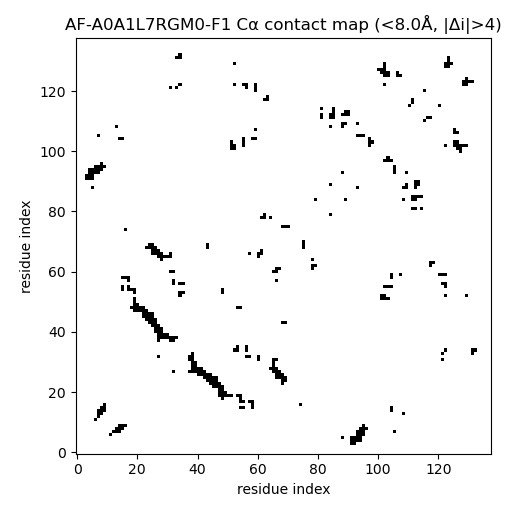921 -1.023 1.00 51.78 133 GLU A N 1
ATOM 1043 C CA . GLU A 1 133 ? 17.466 -9.911 -1.852 1.00 51.78 133 GLU A CA 1
ATOM 1044 C C . GLU A 1 133 ? 18.919 -9.474 -2.096 1.00 51.78 133 GLU A C 1
ATOM 1046 O O . GLU A 1 133 ? 19.178 -8.421 -2.675 1.00 51.78 133 GLU A O 1
ATOM 1051 N N . GLY A 1 134 ? 19.883 -10.292 -1.657 1.00 52.88 134 GLY A N 1
ATOM 1052 C CA . GLY A 1 134 ? 21.305 -10.078 -1.949 1.00 52.88 134 GLY A CA 1
ATOM 1053 C C . GLY A 1 134 ? 22.141 -9.438 -0.840 1.00 52.88 134 GLY A C 1
ATOM 1054 O O . GLY A 1 134 ? 23.093 -8.719 -1.141 1.00 52.88 134 GLY A O 1
ATOM 1055 N N . GLY A 1 135 ? 21.857 -9.735 0.432 1.00 40.22 135 GLY A N 1
ATOM 1056 C CA . GLY A 1 135 ? 22.799 -9.488 1.526 1.00 40.22 135 GLY A CA 1
ATOM 1057 C C . GLY A 1 135 ? 24.137 -10.199 1.285 1.00 40.22 135 GLY A C 1
ATOM 1058 O O . GLY A 1 135 ? 24.310 -11.366 1.634 1.00 40.22 135 GLY A O 1
ATOM 1059 N N . MET A 1 136 ? 25.098 -9.501 0.680 1.00 39.22 136 MET A N 1
ATOM 1060 C CA . MET A 1 136 ? 26.498 -9.899 0.727 1.00 39.22 136 MET A CA 1
ATOM 1061 C C . MET A 1 136 ? 26.950 -9.730 2.176 1.00 39.22 136 MET A C 1
ATOM 1063 O O . MET A 1 136 ? 27.130 -8.610 2.651 1.00 39.22 136 MET A O 1
ATOM 1067 N N . LEU A 1 137 ? 27.076 -10.855 2.879 1.00 38.59 137 LEU A N 1
ATOM 1068 C CA . LEU A 1 137 ? 27.789 -10.933 4.147 1.00 38.59 137 LEU A CA 1
ATOM 1069 C C . LEU A 1 137 ? 29.207 -10.389 3.914 1.00 38.59 137 LEU A C 1
ATOM 1071 O O . LEU A 1 137 ? 29.968 -10.971 3.136 1.00 38.59 137 LEU A O 1
ATOM 1075 N N . LEU A 1 138 ? 29.529 -9.266 4.555 1.00 39.41 138 LEU A N 1
ATOM 1076 C CA . LEU A 1 138 ? 30.904 -8.865 4.852 1.00 39.41 138 LEU A CA 1
ATOM 1077 C C . LEU A 1 138 ? 31.221 -9.264 6.290 1.00 39.41 138 LEU A C 1
ATOM 1079 O O . LEU A 1 138 ? 30.348 -9.037 7.159 1.00 39.41 138 LEU A O 1
#

Radius of gyration: 14.76 Å; Cα contacts (8 Å, |Δi|>4): 227; chains: 1; bounding box: 50×28×34 Å

Sequence (138 aa):
MPDGVVYVGRGSRWGNQFIVGRTYMFSTFGRALEHIGFHQQIGPRPFTPTSRADVVEMYLAWFQGNLVVPLYEPYSRTIPRQENIQADLMGRDLACWCPLDEPCHADVLLALAAGKPLYSMTLADLSPVVEPEGGMLL

pLDDT: mean 81.29, std 14.19, range [38.59, 96.88]

Secondary structure (DSSP, 8-state):
--TTPEE-STTSTT-----TT--EEEEE-TT--TTTT--S--S-EEE---SHHHHHHHHHHHHTT-EE--TTSTT-PPPPPHHHHHHHHTT--EE-SS-SSS--HHHHHHHHHTT--GGG--GGGSSSP-PPTT----

Foldseek 3Di:
DDPQAAEQDPPDPNHQPDDAQDKFWKAFDADQCLLVVRHDGDGTDIDHHHDPLNSLSLLLCLLLVRIDGDPPPPRDDDNDDLVVLLVVPAPTHYDYDDDQQDFDNVQVSHCSNVPPDSVPDGCCVTPPGDDRPDPPDD

Solvent-accessible surface area (backbone atoms only — not comparable to full-atom values): 8302 Å² total; per-residue (Å²): 129,68,89,79,52,43,76,35,28,76,90,40,99,69,24,65,85,61,49,67,72,46,75,41,53,34,27,34,50,61,76,39,38,67,75,74,66,49,58,63,39,88,58,73,42,83,46,58,32,84,42,60,56,43,34,34,39,51,47,52,20,35,67,56,66,19,42,45,60,57,87,84,45,99,73,73,68,81,70,71,56,62,67,61,43,28,75,75,42,48,96,49,54,75,44,62,86,65,62,84,87,41,51,36,60,63,45,57,51,51,42,39,24,72,63,53,62,62,91,78,65,55,60,56,78,33,56,49,68,46,78,64,88,77,78,76,86,124

InterPro domains:
  IPR025475 Domain of unknown function DUF4326 [PF14216] (1-113)

Organism: NCBI:txid1522002

Mean predicted aligned error: 7.1 Å